Protein AF-A0A385SQL2-F1 (afdb_monomer)

Organism: NCBI:txid2321403

pLDDT: mean 85.7, std 16.16, range [43.16, 98.56]

Foldseek 3Di:
DDDDDDDDDPPDDPPPPPPVPPAQLQDDPDPDAQACVPQVLVQCDQFALDDDDPHDQVCPVHVLSVVNDLVSCLVCLVVLLVQCSDDPPDPNRDDPDHDDDSVNSNSSNNCVVVPVDND

Solvent-accessible surface area (backbone atoms only — not comparable to full-atom values): 7397 Å² total; per-residue (Å²): 141,85,87,82,88,81,80,88,79,82,82,74,72,86,75,77,72,72,74,70,65,77,71,60,96,46,60,68,84,69,90,69,82,64,34,30,66,82,59,44,46,59,50,38,53,71,32,45,30,30,82,63,94,82,42,59,23,53,30,84,78,36,72,73,40,16,48,86,40,63,69,39,36,52,78,38,37,73,58,50,47,56,23,55,72,39,56,87,88,41,90,74,31,43,59,88,56,76,69,79,51,74,69,56,50,24,51,51,37,29,24,46,75,73,64,53,58,91,81

Sequence (119 aa):
MLACTCALLTASVASCVDHSAPESEYGCESAETVSFTSQINPIIQSNCAIVGDGGCHNGGNGPSLDWRVFENFQSHALHVKDRITRPANAAGHMPK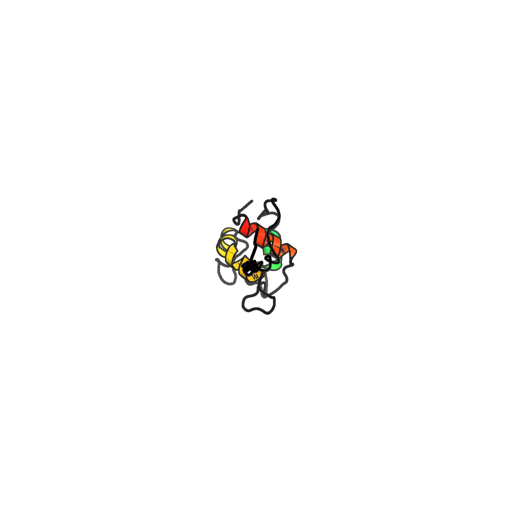IGAITDDQIRLIVCWVEQGAQDN

Mean predicted aligned error: 10.2 Å

Structure (mmCIF, N/CA/C/O backbone):
data_AF-A0A385SQL2-F1
#
_entry.id   AF-A0A385SQL2-F1
#
loop_
_atom_site.group_PDB
_atom_site.id
_atom_site.type_symbol
_atom_site.label_atom_id
_atom_site.label_alt_id
_atom_site.label_comp_id
_atom_site.label_asym_id
_atom_site.label_entity_id
_atom_site.label_seq_id
_atom_site.pdbx_PDB_ins_code
_atom_site.Cartn_x
_atom_site.Cartn_y
_atom_site.Cartn_z
_atom_site.occupancy
_atom_site.B_iso_or_equiv
_atom_site.auth_seq_id
_atom_site.auth_comp_id
_atom_site.auth_asym_id
_atom_site.auth_atom_id
_atom_site.pdbx_PDB_model_num
ATOM 1 N N . MET A 1 1 ? -58.970 -45.163 -30.352 1.00 46.12 1 MET A N 1
ATOM 2 C CA . MET A 1 1 ? -57.938 -45.807 -31.190 1.00 46.12 1 MET A CA 1
ATOM 3 C C . MET A 1 1 ? -57.543 -44.831 -32.283 1.00 46.12 1 MET A C 1
ATOM 5 O O . MET A 1 1 ? -58.392 -44.517 -33.100 1.00 46.12 1 MET A O 1
ATOM 9 N N . LEU A 1 2 ? -56.322 -44.300 -32.211 1.00 43.16 2 LEU A N 1
ATOM 10 C CA . LEU A 1 2 ? -55.318 -44.190 -33.282 1.00 43.16 2 LEU A CA 1
ATOM 11 C C . LEU A 1 2 ? -54.431 -42.968 -32.997 1.00 43.16 2 LEU A C 1
ATOM 13 O O . LEU A 1 2 ? -54.859 -41.823 -33.098 1.00 43.16 2 LEU A O 1
ATOM 17 N N . ALA A 1 3 ? -53.207 -43.259 -32.566 1.00 51.97 3 ALA A N 1
ATOM 18 C CA . ALA A 1 3 ? -52.122 -42.306 -32.406 1.00 51.97 3 ALA A CA 1
ATOM 19 C C . ALA A 1 3 ? -51.483 -42.017 -33.772 1.00 51.97 3 ALA A C 1
ATOM 21 O O . ALA A 1 3 ? -51.371 -42.928 -34.589 1.00 51.97 3 ALA A O 1
ATOM 22 N N . CYS A 1 4 ? -50.985 -40.799 -33.990 1.00 50.66 4 CYS A N 1
ATOM 23 C CA . CYS A 1 4 ? -49.880 -40.582 -34.919 1.00 50.66 4 CYS A CA 1
ATOM 24 C C . CYS A 1 4 ? -49.045 -39.385 -34.458 1.00 50.66 4 CYS A C 1
ATOM 26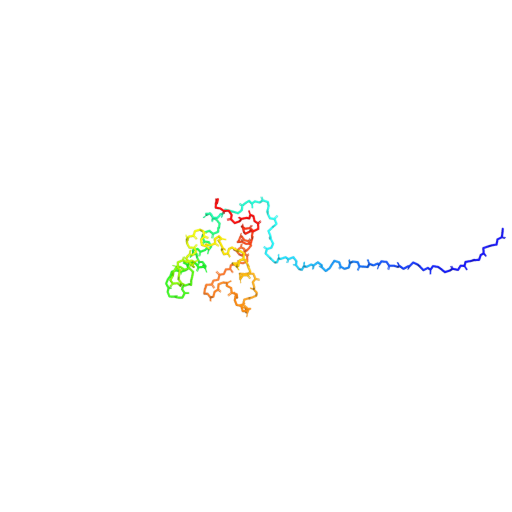 O O . CYS A 1 4 ? -49.478 -38.238 -34.452 1.00 50.66 4 CYS A O 1
ATOM 28 N N . THR A 1 5 ? -47.850 -39.727 -34.008 1.00 56.47 5 THR A N 1
ATOM 29 C CA . THR A 1 5 ? -46.733 -38.902 -33.560 1.00 56.47 5 THR A CA 1
ATOM 30 C C . THR A 1 5 ? -46.246 -37.914 -34.619 1.00 56.47 5 THR A C 1
ATOM 32 O O . THR A 1 5 ? -46.135 -38.296 -35.781 1.00 56.47 5 THR A O 1
ATOM 35 N N . CYS A 1 6 ? -45.796 -36.722 -34.212 1.00 48.22 6 CYS A N 1
ATOM 36 C CA . CYS A 1 6 ? -44.729 -36.028 -34.934 1.00 48.22 6 CYS A CA 1
ATOM 37 C C . CYS A 1 6 ? -43.873 -35.170 -33.988 1.00 48.22 6 CYS A C 1
ATOM 39 O O . CYS A 1 6 ? -44.323 -34.166 -33.451 1.00 48.22 6 CYS A O 1
ATOM 41 N N . ALA A 1 7 ? -42.646 -35.657 -33.806 1.00 56.03 7 ALA A N 1
ATOM 42 C CA . ALA A 1 7 ? -41.396 -34.954 -33.537 1.00 56.03 7 ALA A CA 1
ATOM 43 C C . ALA A 1 7 ? -41.338 -33.881 -32.431 1.00 56.03 7 ALA A C 1
ATOM 45 O O . ALA A 1 7 ? -41.701 -32.721 -32.594 1.00 56.03 7 ALA A O 1
ATOM 46 N N . LEU A 1 8 ? -40.694 -34.309 -31.345 1.00 61.78 8 LEU A N 1
ATOM 47 C CA . LEU A 1 8 ? -39.809 -33.539 -30.477 1.00 61.78 8 LEU A CA 1
ATOM 48 C C . LEU A 1 8 ? -39.072 -32.400 -31.209 1.00 61.78 8 LEU A C 1
ATOM 50 O O . LEU A 1 8 ? -38.311 -32.645 -32.141 1.00 61.78 8 LEU A O 1
ATOM 54 N N . LEU A 1 9 ? -39.197 -31.186 -30.679 1.00 55.78 9 LEU A N 1
ATOM 55 C CA . LEU A 1 9 ? -38.149 -30.166 -30.730 1.00 55.78 9 LEU A CA 1
ATOM 56 C C . LEU A 1 9 ? -38.011 -29.583 -29.324 1.00 55.78 9 LEU A C 1
ATOM 58 O O . LEU A 1 9 ? -38.454 -28.484 -29.006 1.00 55.78 9 LEU A O 1
ATOM 62 N N . THR A 1 10 ? -37.403 -30.382 -28.449 1.00 60.72 10 THR A N 1
ATOM 63 C CA . THR A 1 10 ? -36.727 -29.871 -27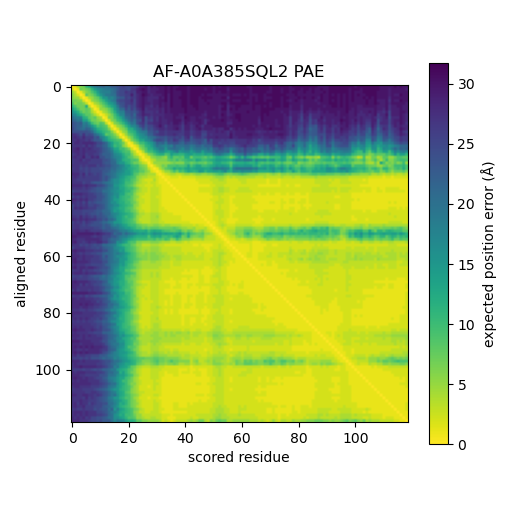.261 1.00 60.72 10 THR A CA 1
ATOM 64 C C . THR A 1 10 ? -35.531 -29.051 -27.740 1.00 60.72 10 THR A C 1
ATOM 66 O O . THR A 1 10 ? -34.474 -29.609 -28.028 1.00 60.72 10 THR A O 1
ATOM 69 N N . ALA A 1 11 ? -35.694 -27.733 -27.862 1.00 56.12 11 ALA A N 1
ATOM 70 C CA . ALA A 1 11 ? -34.557 -26.828 -27.962 1.00 56.12 11 ALA A CA 1
ATOM 71 C C . ALA A 1 11 ? -33.943 -26.698 -26.563 1.00 56.12 11 ALA A C 1
ATOM 73 O O . ALA A 1 11 ? -34.355 -25.905 -25.721 1.00 56.12 11 ALA A O 1
ATOM 74 N N . SER A 1 12 ? -33.011 -27.610 -26.333 1.00 59.59 12 SER A N 1
ATOM 75 C CA . SER A 1 12 ? -32.017 -27.669 -25.278 1.00 59.59 12 SER A CA 1
ATOM 76 C C . SER A 1 12 ? -31.416 -26.305 -24.932 1.00 59.59 12 SER A C 1
ATOM 78 O O . SER A 1 12 ? -30.962 -25.575 -25.807 1.00 59.59 12 SER A O 1
ATOM 80 N N . VAL A 1 13 ? -31.414 -26.043 -23.622 1.00 53.38 13 VAL A N 1
ATOM 81 C CA . VAL A 1 13 ? -30.508 -25.198 -22.835 1.00 53.38 13 VAL A CA 1
ATOM 82 C C . VAL A 1 13 ? -29.803 -24.072 -23.597 1.00 53.38 13 VAL A C 1
ATOM 84 O O . VAL A 1 13 ? -28.760 -24.262 -24.219 1.00 53.38 13 VAL A O 1
ATOM 87 N N . ALA A 1 14 ? -30.303 -22.846 -23.429 1.00 57.50 14 ALA A N 1
ATOM 88 C CA . ALA A 1 14 ? -29.409 -21.699 -23.443 1.00 57.50 14 ALA A CA 1
ATOM 89 C C . ALA A 1 14 ? -28.415 -21.915 -22.293 1.00 57.50 14 ALA A C 1
ATOM 91 O O . ALA A 1 14 ? -28.728 -21.674 -21.130 1.00 57.50 14 ALA A O 1
ATOM 92 N N . SER A 1 15 ? -27.254 -22.477 -22.624 1.00 58.09 15 SER A N 1
ATOM 93 C CA . SER A 1 15 ? -26.105 -22.542 -21.739 1.00 58.09 15 SER A CA 1
ATOM 94 C C . SER A 1 15 ? -25.723 -21.101 -21.431 1.00 58.09 15 SER A C 1
ATOM 96 O O . SER A 1 15 ? -25.023 -20.461 -22.214 1.00 58.09 15 SER A O 1
ATOM 98 N N . CYS A 1 16 ? -26.190 -20.570 -20.302 1.00 66.94 16 CYS A N 1
ATOM 99 C CA . CYS A 1 16 ? -25.451 -19.529 -19.618 1.00 66.94 16 CYS A CA 1
ATOM 100 C C . CYS A 1 16 ? -24.120 -20.174 -19.230 1.00 66.94 16 CYS A C 1
ATOM 102 O O . CYS A 1 16 ? -23.986 -20.793 -18.178 1.00 66.94 16 CYS A O 1
ATOM 104 N N . VAL A 1 17 ? -23.142 -20.104 -20.134 1.00 61.22 17 VAL A N 1
ATOM 105 C CA . VAL A 1 17 ? -21.761 -20.111 -19.683 1.00 61.22 17 VAL A CA 1
ATOM 106 C C . VAL A 1 17 ? -21.669 -18.836 -18.865 1.00 61.22 17 VAL A C 1
ATOM 108 O O . VAL A 1 17 ? -21.531 -17.743 -19.418 1.00 61.22 17 VAL A O 1
ATOM 111 N N . ASP A 1 18 ? -21.863 -18.982 -17.556 1.00 59.97 18 ASP A N 1
ATOM 112 C CA . ASP A 1 18 ? -21.181 -18.139 -16.600 1.00 59.97 18 ASP A CA 1
ATOM 113 C C . ASP A 1 18 ? -19.724 -18.203 -17.052 1.00 59.97 18 ASP A C 1
ATOM 115 O O . ASP A 1 18 ? -19.045 -19.218 -16.897 1.00 59.97 18 ASP A O 1
ATOM 119 N N . HIS A 1 19 ? -19.288 -17.185 -17.795 1.00 49.88 19 HIS A N 1
ATOM 120 C CA . HIS A 1 19 ? -17.871 -16.918 -17.887 1.00 49.88 19 HIS A CA 1
ATOM 121 C C . HIS A 1 19 ? -17.560 -16.464 -16.483 1.00 49.88 19 HIS A C 1
ATOM 123 O O . HIS A 1 19 ? -17.645 -15.268 -16.210 1.00 49.88 19 HIS A O 1
ATOM 129 N N . SER A 1 20 ? -17.337 -17.436 -15.598 1.00 59.78 20 SER A N 1
ATOM 130 C CA . SER A 1 20 ? -16.805 -17.211 -14.277 1.00 59.78 20 SER A CA 1
ATOM 131 C C . SER A 1 20 ? -15.582 -16.365 -14.554 1.00 59.78 20 SER A C 1
ATOM 133 O O . SER A 1 20 ? -14.599 -16.842 -15.133 1.00 59.78 20 SER A O 1
ATOM 135 N N . ALA A 1 21 ? -15.722 -15.056 -14.323 1.00 55.81 21 ALA A N 1
ATOM 136 C CA . ALA A 1 21 ? -14.593 -14.161 -14.358 1.00 55.81 21 ALA A CA 1
ATOM 137 C C . ALA A 1 21 ? -13.569 -14.854 -13.462 1.00 55.81 21 ALA A C 1
ATOM 139 O O . ALA A 1 21 ? -13.981 -15.345 -12.405 1.00 55.81 21 ALA A O 1
ATOM 140 N N . PRO A 1 22 ? -12.309 -15.012 -13.904 1.00 55.28 22 PRO A N 1
ATOM 141 C CA . PRO A 1 22 ? -11.312 -15.624 -13.046 1.00 55.28 22 PRO A CA 1
ATOM 142 C C . PRO A 1 22 ? -11.434 -14.920 -11.700 1.00 55.28 22 PRO A C 1
ATOM 144 O O . PRO A 1 22 ? -11.402 -13.683 -11.663 1.00 55.28 22 PRO A O 1
ATOM 147 N N . GLU A 1 23 ? -11.722 -15.691 -10.646 1.00 58.34 23 GLU A N 1
ATOM 148 C CA . GLU A 1 23 ? -11.774 -15.143 -9.298 1.00 58.34 23 GLU A CA 1
ATOM 149 C C . GLU A 1 23 ? -10.514 -14.304 -9.132 1.00 58.34 23 GLU A C 1
ATOM 151 O O . GLU A 1 23 ? -9.444 -14.682 -9.630 1.00 58.34 23 GLU A O 1
ATOM 156 N N . SER A 1 24 ? -10.651 -13.104 -8.564 1.00 62.69 24 SER A N 1
ATOM 157 C CA . SER A 1 24 ? -9.472 -12.278 -8.369 1.00 62.69 24 SER A CA 1
ATOM 158 C C . SER A 1 24 ? -8.485 -13.120 -7.566 1.00 62.69 24 SER A C 1
ATOM 160 O O . SER A 1 24 ? -8.802 -13.573 -6.471 1.00 62.69 24 SER A O 1
ATOM 162 N N . GLU A 1 25 ? -7.290 -13.339 -8.122 1.00 74.06 25 GLU A N 1
ATOM 163 C CA . GLU A 1 25 ? -6.213 -14.140 -7.511 1.00 74.06 25 GLU A CA 1
ATOM 164 C C . GLU A 1 25 ? -5.912 -13.703 -6.060 1.00 74.06 25 GLU A C 1
ATOM 166 O O . GLU A 1 25 ? -5.359 -14.448 -5.255 1.00 74.06 25 GLU A O 1
ATOM 171 N N . TYR A 1 26 ? -6.355 -12.493 -5.710 1.00 79.44 26 TYR A N 1
ATOM 172 C CA . TYR A 1 26 ? -6.185 -11.827 -4.431 1.00 79.44 26 TYR A CA 1
ATOM 173 C C . TYR A 1 26 ? -7.509 -11.425 -3.749 1.00 79.44 26 TYR A C 1
ATOM 175 O O . TYR A 1 26 ? -7.527 -10.432 -3.025 1.00 79.44 26 TYR A O 1
ATOM 183 N N . GLY A 1 27 ? -8.616 -12.132 -3.997 1.00 77.31 27 GLY A N 1
ATOM 184 C CA . GLY A 1 27 ? -9.937 -11.816 -3.437 1.00 77.31 27 GLY A CA 1
ATOM 185 C C . GLY A 1 27 ? -9.986 -11.769 -1.904 1.00 77.31 27 GLY A C 1
ATOM 186 O O . GLY A 1 27 ? -9.244 -12.479 -1.219 1.00 77.31 27 GLY A O 1
ATOM 187 N N . CYS A 1 28 ? -10.863 -10.918 -1.356 1.00 85.12 28 CYS A N 1
ATOM 188 C CA . CYS A 1 28 ? -11.087 -10.845 0.082 1.00 85.12 28 CYS A CA 1
ATOM 189 C C . CYS A 1 28 ? -12.203 -11.785 0.539 1.00 85.12 28 CYS A C 1
ATOM 191 O O . CYS A 1 28 ? -13.384 -11.450 0.491 1.00 85.12 28 CYS A O 1
ATOM 193 N N . GLU A 1 29 ? -11.819 -12.970 1.005 1.00 78.81 29 GLU A N 1
ATOM 194 C CA . GLU A 1 29 ? -12.774 -13.983 1.476 1.00 78.81 29 GLU A CA 1
ATOM 195 C C . GLU A 1 29 ? -13.018 -13.933 2.992 1.00 78.81 29 GLU A C 1
ATOM 197 O O . GLU A 1 29 ? -13.939 -14.575 3.498 1.00 78.81 29 GLU A O 1
ATOM 202 N N . SER A 1 30 ? -12.193 -13.196 3.744 1.00 75.88 30 SER A N 1
ATOM 203 C CA . SER A 1 30 ? -12.283 -13.178 5.204 1.00 75.88 30 SER A CA 1
ATOM 204 C C . SER A 1 30 ? -13.333 -12.175 5.696 1.00 75.88 30 SER A C 1
ATOM 206 O O . SER A 1 30 ? -13.446 -11.051 5.206 1.00 75.88 30 SER A O 1
ATOM 208 N N . ALA A 1 31 ? -14.088 -12.582 6.719 1.00 77.00 31 ALA A N 1
ATOM 209 C CA . ALA A 1 31 ? -14.967 -11.687 7.473 1.00 77.00 31 ALA A CA 1
ATOM 210 C C . ALA A 1 31 ? -14.202 -10.857 8.523 1.00 77.00 31 ALA A C 1
ATOM 212 O O . ALA A 1 31 ? -14.806 -10.045 9.224 1.00 77.00 31 ALA A O 1
ATOM 213 N N . GLU A 1 32 ? -12.893 -11.086 8.670 1.00 90.00 32 GLU A N 1
ATOM 214 C CA . GLU A 1 32 ? -12.063 -10.364 9.626 1.00 90.00 32 GLU A CA 1
ATOM 215 C C . GLU A 1 32 ? -11.649 -9.012 9.053 1.00 90.00 32 GLU A C 1
ATOM 217 O O . GLU A 1 32 ? -11.136 -8.906 7.935 1.00 90.00 32 GLU A O 1
ATOM 222 N N . THR A 1 33 ? -11.850 -7.964 9.846 1.00 94.38 33 THR A N 1
ATOM 223 C CA . THR A 1 33 ? -11.418 -6.619 9.479 1.00 94.38 33 THR A CA 1
ATOM 224 C C . THR A 1 33 ? -9.894 -6.545 9.473 1.00 94.38 33 THR A C 1
ATOM 226 O O . THR A 1 33 ? -9.252 -6.796 10.492 1.00 94.38 33 THR A O 1
ATOM 229 N N . VAL A 1 34 ? -9.318 -6.155 8.339 1.00 96.75 34 VAL A N 1
ATOM 230 C CA . VAL A 1 34 ? -7.889 -5.888 8.200 1.00 96.75 34 VAL A CA 1
ATOM 231 C C . VAL A 1 34 ? -7.564 -4.557 8.865 1.00 96.75 34 VAL A C 1
ATOM 233 O O . VAL A 1 34 ? -8.128 -3.521 8.506 1.00 96.75 34 VAL A O 1
ATOM 236 N N . SER A 1 35 ? -6.633 -4.591 9.818 1.00 97.56 35 SER A N 1
ATOM 237 C CA . SER A 1 35 ? -6.162 -3.404 10.525 1.00 97.56 35 SER A CA 1
ATOM 238 C C . SER A 1 35 ? -5.135 -2.635 9.701 1.00 97.56 35 SER A C 1
ATOM 240 O O . SER A 1 35 ? -4.094 -3.185 9.314 1.00 97.56 35 SER A O 1
ATOM 242 N N . PHE A 1 36 ? -5.368 -1.338 9.489 1.00 98.31 36 PHE A N 1
ATOM 243 C CA . PHE A 1 36 ? -4.368 -0.491 8.847 1.00 98.31 36 PHE A CA 1
ATOM 244 C C . PHE A 1 36 ? -3.080 -0.460 9.672 1.00 98.31 36 PHE A C 1
ATOM 246 O O . PHE A 1 36 ? -1.998 -0.737 9.150 1.00 98.31 36 PHE A O 1
ATOM 253 N N . THR A 1 37 ? -3.193 -0.178 10.972 1.00 97.50 37 THR A N 1
ATOM 254 C CA . THR A 1 37 ? -2.025 0.061 11.828 1.00 97.50 37 THR A CA 1
ATOM 255 C C . THR A 1 37 ? -1.153 -1.181 11.977 1.00 97.50 37 THR A C 1
ATOM 257 O O . THR A 1 37 ? 0.074 -1.090 11.897 1.00 97.50 37 THR A O 1
ATOM 260 N N . SER A 1 38 ? -1.770 -2.345 12.200 1.00 97.75 38 SER A N 1
ATOM 261 C CA . SER A 1 38 ? -1.035 -3.568 12.541 1.00 97.75 38 SER A CA 1
ATOM 262 C C . SER A 1 38 ? -0.686 -4.448 11.340 1.00 97.75 38 SER A C 1
ATOM 264 O O . SER A 1 38 ? 0.305 -5.174 11.409 1.00 97.75 38 SER A O 1
ATOM 266 N N . GLN A 1 39 ? -1.445 -4.380 10.239 1.00 97.94 39 GLN A N 1
ATOM 267 C CA . GLN A 1 39 ? -1.244 -5.262 9.081 1.00 97.94 39 GLN A CA 1
ATOM 268 C C . GLN A 1 39 ? -0.784 -4.509 7.830 1.00 97.94 39 GLN A C 1
ATOM 270 O O . GLN A 1 39 ? 0.121 -4.983 7.148 1.00 97.94 39 GLN A O 1
ATOM 275 N N . ILE A 1 40 ? -1.345 -3.333 7.530 1.00 98.19 40 ILE A N 1
ATOM 276 C CA . ILE A 1 40 ? -1.039 -2.612 6.282 1.00 98.19 40 ILE A CA 1
ATOM 277 C C . ILE A 1 40 ? 0.182 -1.704 6.419 1.00 98.19 40 ILE A C 1
ATOM 279 O O . ILE A 1 40 ? 1.075 -1.743 5.571 1.00 98.19 40 ILE A O 1
ATOM 283 N N . ASN A 1 41 ? 0.266 -0.911 7.488 1.00 97.69 41 ASN A N 1
ATOM 284 C CA . ASN A 1 41 ? 1.357 0.040 7.683 1.00 97.69 41 ASN A CA 1
ATOM 285 C C . ASN A 1 41 ? 2.745 -0.635 7.655 1.00 97.69 41 ASN A C 1
ATOM 287 O O . ASN A 1 41 ? 3.614 -0.133 6.942 1.00 97.69 41 ASN A O 1
ATOM 291 N N . PRO A 1 42 ? 2.982 -1.805 8.289 1.00 96.94 42 PRO A N 1
ATOM 292 C CA . PRO A 1 42 ? 4.265 -2.500 8.156 1.00 96.94 42 PRO A CA 1
ATOM 293 C C . PRO A 1 42 ? 4.628 -2.843 6.701 1.00 96.94 42 PRO A C 1
ATOM 295 O O . PRO A 1 42 ? 5.779 -2.672 6.303 1.00 96.94 42 PRO A O 1
ATOM 298 N N . ILE A 1 43 ? 3.650 -3.254 5.883 1.00 97.31 43 ILE A N 1
ATOM 299 C CA . ILE A 1 43 ? 3.859 -3.557 4.457 1.00 97.31 43 ILE A CA 1
ATOM 300 C C . ILE A 1 43 ? 4.261 -2.287 3.702 1.00 97.31 43 ILE A C 1
ATOM 302 O O . ILE A 1 43 ? 5.209 -2.313 2.916 1.00 97.31 43 ILE A O 1
ATOM 306 N N . ILE A 1 44 ? 3.587 -1.161 3.967 1.00 96.31 44 ILE A N 1
ATOM 307 C CA . ILE A 1 44 ? 3.912 0.131 3.348 1.00 96.31 44 ILE A CA 1
ATOM 308 C C . ILE A 1 44 ? 5.354 0.528 3.662 1.00 96.31 44 ILE A C 1
ATOM 310 O O . ILE A 1 44 ? 6.098 0.866 2.742 1.00 96.31 44 ILE A O 1
ATOM 314 N N . GLN A 1 45 ? 5.762 0.471 4.932 1.00 93.75 45 GLN A N 1
ATOM 315 C CA . GLN A 1 45 ? 7.106 0.889 5.348 1.00 93.75 45 GLN A CA 1
ATOM 316 C C . GLN A 1 45 ? 8.202 0.007 4.735 1.00 93.75 45 GLN A C 1
ATOM 318 O O . GLN A 1 45 ? 9.259 0.512 4.362 1.00 93.75 45 GLN A O 1
ATOM 323 N N . SER A 1 46 ? 7.960 -1.303 4.614 1.00 92.56 46 SER A N 1
ATOM 324 C CA . SER A 1 46 ? 8.957 -2.246 4.097 1.00 92.56 46 SER A CA 1
ATOM 325 C C . SER A 1 46 ? 9.051 -2.278 2.572 1.00 92.56 46 SER A C 1
ATOM 327 O O . SER A 1 46 ? 10.150 -2.448 2.049 1.00 92.56 46 SER A O 1
ATOM 329 N N . ASN A 1 47 ? 7.933 -2.107 1.859 1.00 93.94 47 ASN A N 1
ATOM 330 C CA . ASN A 1 47 ? 7.872 -2.420 0.427 1.00 93.94 47 ASN A CA 1
ATOM 331 C C . ASN A 1 47 ? 7.550 -1.218 -0.467 1.00 93.94 47 ASN A C 1
ATOM 333 O O . ASN A 1 47 ? 7.775 -1.283 -1.675 1.00 93.94 47 ASN A O 1
ATOM 337 N N . CYS A 1 48 ? 7.019 -0.127 0.093 1.00 94.81 48 CYS A N 1
ATOM 338 C CA . CYS A 1 48 ? 6.501 0.986 -0.701 1.00 94.81 48 CYS A CA 1
ATOM 339 C C . CYS A 1 48 ? 7.182 2.322 -0.371 1.00 94.81 48 CYS A C 1
ATOM 341 O O . CYS A 1 48 ? 7.753 2.974 -1.248 1.00 94.81 48 CYS A O 1
ATOM 343 N N . ALA A 1 49 ? 7.158 2.716 0.902 1.00 94.62 49 ALA A N 1
ATOM 344 C CA . ALA A 1 49 ? 7.734 3.953 1.423 1.00 94.62 49 ALA A CA 1
ATOM 345 C C . ALA A 1 49 ? 9.216 3.792 1.807 1.00 94.62 49 ALA A C 1
ATOM 347 O O . ALA A 1 49 ? 9.689 4.374 2.784 1.00 94.62 49 ALA A O 1
ATOM 348 N N . ILE A 1 50 ? 9.954 2.997 1.024 1.00 91.19 50 ILE A N 1
ATOM 349 C CA . ILE A 1 50 ? 11.364 2.683 1.273 1.00 91.19 50 ILE A CA 1
ATOM 350 C C . ILE A 1 50 ? 12.179 3.984 1.289 1.00 91.19 50 ILE A C 1
ATOM 352 O O . ILE A 1 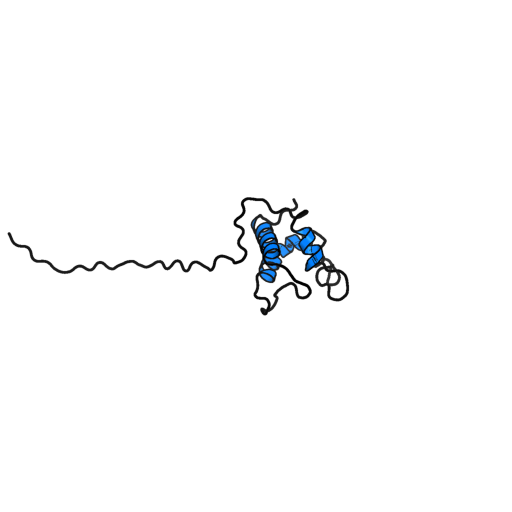50 ? 12.061 4.834 0.401 1.00 91.19 50 ILE A O 1
ATOM 356 N N . VAL A 1 51 ? 13.005 4.155 2.320 1.00 84.31 51 VAL A N 1
ATOM 357 C CA . VAL A 1 51 ? 13.885 5.319 2.485 1.00 84.31 51 VAL A CA 1
ATOM 358 C C . VAL A 1 51 ? 15.250 5.023 1.861 1.00 84.31 51 VAL A C 1
ATOM 360 O O . VAL A 1 51 ? 15.784 3.931 2.035 1.00 84.31 51 VAL A O 1
ATOM 363 N N . GLY A 1 52 ? 15.825 6.008 1.170 1.00 78.88 52 GLY A N 1
ATOM 364 C CA . GLY A 1 52 ? 17.132 5.905 0.515 1.00 78.88 52 GLY A CA 1
ATOM 365 C C . GLY A 1 52 ? 17.044 5.910 -1.010 1.00 78.88 52 GLY A C 1
ATOM 366 O O . GLY A 1 52 ? 15.992 6.203 -1.589 1.00 78.88 52 GLY A O 1
ATOM 367 N N . ASP A 1 53 ? 18.168 5.603 -1.655 1.00 71.38 53 ASP A N 1
ATOM 368 C CA . ASP A 1 53 ? 18.293 5.626 -3.112 1.00 71.38 53 ASP A CA 1
ATOM 369 C C . ASP A 1 53 ? 17.343 4.603 -3.757 1.00 71.38 53 ASP A C 1
ATOM 371 O O . ASP A 1 53 ? 17.396 3.407 -3.475 1.00 71.38 53 ASP A O 1
ATOM 375 N N . GLY A 1 54 ? 16.444 5.091 -4.619 1.00 75.19 54 GLY A N 1
ATOM 376 C CA . GLY A 1 54 ? 15.429 4.280 -5.303 1.00 75.19 54 GLY A CA 1
ATOM 377 C C . GLY A 1 54 ? 14.040 4.277 -4.648 1.00 75.19 54 GLY A C 1
ATOM 378 O O . GLY A 1 54 ? 13.071 3.837 -5.266 1.00 75.19 54 GLY A O 1
ATOM 379 N N . GLY A 1 55 ? 13.895 4.820 -3.437 1.00 84.56 55 GLY A N 1
ATOM 380 C CA . GLY A 1 55 ? 12.589 4.989 -2.802 1.00 84.56 55 GLY A CA 1
ATOM 381 C C . GLY A 1 55 ? 11.686 5.950 -3.580 1.00 84.56 55 GLY A C 1
ATOM 382 O O . GLY A 1 55 ? 12.087 7.074 -3.877 1.00 84.56 55 GLY A O 1
ATOM 383 N N . CYS A 1 56 ? 10.462 5.520 -3.905 1.00 92.81 56 CYS A N 1
ATOM 384 C CA . CYS A 1 56 ? 9.541 6.317 -4.723 1.00 92.81 56 CYS A CA 1
ATOM 385 C C . CYS A 1 56 ? 8.382 6.944 -3.933 1.00 92.81 56 CYS A C 1
ATOM 387 O O . CYS A 1 56 ? 7.963 8.053 -4.268 1.00 92.81 56 CYS A O 1
ATOM 389 N N . HIS A 1 57 ? 7.890 6.270 -2.887 1.00 95.62 57 HIS A N 1
ATOM 390 C CA . HIS A 1 57 ? 6.700 6.675 -2.125 1.00 95.62 57 HIS A CA 1
ATOM 391 C C . HIS A 1 57 ? 7.019 7.140 -0.693 1.00 95.62 57 HIS A C 1
ATOM 393 O O . HIS A 1 57 ? 6.291 6.869 0.260 1.00 95.62 57 HIS A O 1
ATOM 399 N N . ASN A 1 58 ? 8.152 7.824 -0.539 1.00 93.88 58 ASN A N 1
ATOM 400 C CA . ASN A 1 58 ? 8.680 8.327 0.733 1.00 93.88 58 ASN A CA 1
ATOM 401 C C . ASN A 1 58 ? 8.601 9.866 0.847 1.00 93.88 58 ASN A C 1
ATOM 403 O O . ASN A 1 58 ? 9.314 10.465 1.653 1.00 93.88 58 ASN A O 1
ATOM 407 N N . GLY A 1 59 ? 7.806 10.516 -0.011 1.00 94.25 59 GLY A N 1
ATOM 408 C CA . GLY A 1 59 ? 7.679 11.977 -0.089 1.00 94.25 59 GLY A CA 1
ATOM 409 C C . GLY A 1 59 ? 8.734 12.690 -0.945 1.00 94.25 59 GLY A C 1
ATOM 410 O O . GLY A 1 59 ? 8.533 13.850 -1.303 1.00 94.25 59 GLY A O 1
ATOM 411 N N . GLY A 1 60 ? 9.816 12.013 -1.351 1.00 91.81 60 GLY A N 1
ATOM 412 C CA . GLY A 1 60 ? 10.861 12.598 -2.203 1.00 91.81 60 GLY A CA 1
ATOM 413 C C . GLY A 1 60 ? 10.379 12.991 -3.606 1.00 91.81 60 GLY A C 1
ATOM 414 O O . GLY A 1 60 ? 10.871 13.959 -4.178 1.00 91.81 60 GLY A O 1
ATOM 415 N N . ASN A 1 61 ? 9.362 12.295 -4.128 1.00 91.81 61 ASN A N 1
ATOM 416 C CA . ASN A 1 61 ? 8.716 12.599 -5.413 1.00 91.81 61 ASN A CA 1
ATOM 417 C C . ASN A 1 61 ? 7.480 13.507 -5.280 1.00 91.81 61 ASN A C 1
ATOM 419 O O . ASN A 1 61 ? 6.700 13.638 -6.222 1.00 91.81 61 ASN A O 1
ATOM 423 N N . GLY A 1 62 ? 7.287 14.121 -4.112 1.00 94.50 62 GLY A N 1
ATOM 424 C CA . GLY A 1 62 ? 6.170 15.010 -3.817 1.00 94.50 62 GLY A CA 1
ATOM 425 C C . GLY A 1 62 ? 5.399 14.579 -2.567 1.00 94.50 62 GLY A C 1
ATOM 426 O O . GLY A 1 62 ? 5.290 13.382 -2.287 1.00 94.50 62 GLY A O 1
ATOM 427 N N . PRO A 1 63 ? 4.822 15.539 -1.822 1.00 95.06 63 PRO A N 1
ATOM 428 C CA . PRO A 1 63 ? 4.194 15.267 -0.531 1.00 95.06 63 PRO A CA 1
ATOM 429 C C . PRO A 1 63 ? 2.981 14.340 -0.635 1.00 95.06 63 PRO A C 1
ATOM 431 O O . PRO A 1 63 ? 2.756 13.561 0.279 1.00 95.06 63 PRO A O 1
ATOM 434 N N . SER A 1 64 ? 2.234 14.360 -1.744 1.00 95.69 64 SER A N 1
ATOM 435 C CA . SER A 1 64 ? 1.094 13.454 -1.968 1.00 95.69 64 SER A CA 1
ATOM 436 C C . SER A 1 64 ? 1.500 11.997 -2.210 1.00 95.69 64 SER A C 1
ATOM 438 O O . SER A 1 64 ? 0.658 11.105 -2.148 1.00 95.69 64 SER A O 1
ATOM 440 N N . LEU A 1 65 ? 2.781 11.745 -2.494 1.00 95.81 65 LEU A N 1
ATOM 441 C CA . LEU A 1 65 ? 3.352 10.408 -2.641 1.00 95.81 65 LEU A CA 1
ATOM 442 C C . LEU A 1 65 ? 4.098 9.964 -1.382 1.00 95.81 65 LEU A C 1
ATOM 444 O O . LEU A 1 65 ? 4.808 8.966 -1.429 1.00 95.81 65 LEU A O 1
ATOM 448 N N . ASP A 1 66 ? 3.966 10.673 -0.260 1.00 96.81 66 ASP A N 1
ATOM 449 C CA . ASP A 1 66 ? 4.432 10.162 1.024 1.00 96.81 66 ASP A CA 1
ATOM 450 C C . ASP A 1 66 ? 3.394 9.204 1.611 1.00 96.81 66 ASP A C 1
ATOM 452 O O . ASP A 1 66 ? 2.427 9.633 2.238 1.00 96.81 66 ASP A O 1
ATOM 456 N N . TRP A 1 67 ? 3.585 7.902 1.396 1.00 96.75 67 TRP A N 1
ATOM 457 C CA . TRP A 1 67 ? 2.653 6.878 1.879 1.00 96.75 67 TRP A CA 1
ATOM 458 C C . TRP A 1 67 ? 2.808 6.564 3.370 1.00 96.75 67 TRP A C 1
ATOM 460 O O . TRP A 1 67 ? 2.037 5.775 3.906 1.00 96.75 67 TRP A O 1
ATOM 470 N N . ARG A 1 68 ? 3.755 7.203 4.071 1.00 95.56 68 ARG A N 1
ATOM 471 C CA . ARG A 1 68 ? 3.822 7.161 5.543 1.00 95.56 68 ARG A CA 1
ATOM 472 C C . ARG A 1 68 ? 2.709 7.995 6.183 1.00 95.56 68 ARG A C 1
ATOM 474 O O . ARG A 1 68 ? 2.437 7.834 7.367 1.00 95.56 68 ARG A O 1
ATOM 481 N N . VAL A 1 69 ? 2.095 8.887 5.406 1.00 97.50 69 VAL A N 1
ATOM 482 C CA . VAL A 1 69 ? 0.899 9.642 5.779 1.00 97.50 69 VAL A CA 1
ATOM 483 C C . VAL A 1 69 ? -0.321 8.839 5.334 1.00 97.50 69 VAL A C 1
ATOM 485 O O . VAL A 1 69 ? -0.473 8.548 4.144 1.00 97.50 69 VAL A O 1
ATOM 488 N N . PHE A 1 70 ? -1.185 8.485 6.285 1.00 98.06 70 PHE A N 1
ATOM 489 C CA . PHE A 1 70 ? -2.346 7.629 6.045 1.00 98.06 70 PHE A CA 1
ATOM 490 C C . PHE A 1 70 ? -3.244 8.172 4.928 1.00 98.06 70 PHE A C 1
ATOM 492 O O . PHE A 1 70 ? -3.552 7.453 3.982 1.00 98.06 70 PHE A O 1
ATOM 499 N N . GLU A 1 71 ? -3.600 9.455 4.974 1.00 98.50 71 GLU A N 1
ATOM 500 C CA . GLU A 1 71 ? -4.542 10.083 4.044 1.00 98.50 71 GLU A CA 1
ATOM 501 C C . GLU A 1 71 ? -4.024 10.068 2.599 1.00 98.50 71 GLU A C 1
ATOM 503 O O . GLU A 1 71 ? -4.784 9.889 1.640 1.00 98.50 71 GLU A O 1
ATOM 508 N N . ASN A 1 72 ? -2.707 10.203 2.426 1.00 98.25 72 ASN A N 1
ATOM 509 C CA . ASN A 1 72 ? -2.075 10.075 1.119 1.00 98.25 72 ASN A CA 1
ATOM 510 C C . ASN A 1 72 ? -2.205 8.647 0.591 1.00 98.25 72 ASN A C 1
ATOM 512 O O . ASN A 1 72 ? -2.586 8.458 -0.559 1.00 98.25 72 ASN A O 1
ATOM 516 N N . PHE A 1 73 ? -1.917 7.632 1.406 1.00 98.38 73 PHE A N 1
ATOM 517 C CA . PHE A 1 73 ? -2.049 6.245 0.965 1.00 98.38 73 PHE A CA 1
ATOM 518 C C . PHE A 1 73 ? -3.516 5.867 0.707 1.00 98.38 73 PHE A C 1
ATOM 520 O O . PHE A 1 73 ? -3.843 5.325 -0.349 1.00 98.38 73 PHE A O 1
ATOM 527 N N . GLN A 1 74 ? -4.414 6.234 1.625 1.00 98.56 74 GLN A N 1
ATOM 528 C CA . GLN A 1 74 ? -5.851 5.980 1.545 1.00 98.56 74 GLN A CA 1
ATOM 529 C C . GLN A 1 74 ? -6.475 6.588 0.286 1.00 98.56 74 GLN A C 1
ATOM 531 O O . GLN A 1 74 ? -7.199 5.901 -0.436 1.00 98.56 74 GLN A O 1
ATOM 536 N N . SER A 1 75 ? -6.148 7.840 -0.045 1.00 98.31 75 SER A N 1
ATOM 537 C CA . SER A 1 75 ? -6.660 8.493 -1.261 1.00 98.31 75 SER A CA 1
ATOM 538 C C . SER A 1 75 ? -6.210 7.815 -2.564 1.00 98.31 75 SER A C 1
ATOM 540 O O . SER A 1 75 ? -6.849 7.999 -3.600 1.00 98.31 75 SER A O 1
ATOM 542 N N . HIS A 1 76 ? -5.163 6.981 -2.519 1.00 98.31 76 HIS A N 1
ATOM 543 C CA . HIS A 1 76 ? -4.659 6.206 -3.655 1.00 98.31 76 HIS A CA 1
ATOM 544 C C . HIS A 1 76 ? -5.003 4.711 -3.578 1.00 98.31 76 HIS A C 1
ATOM 546 O O . HIS A 1 76 ? -4.611 3.965 -4.472 1.00 98.31 76 HIS A O 1
ATOM 552 N N . ALA A 1 77 ? -5.750 4.259 -2.568 1.00 98.12 77 ALA A N 1
ATOM 553 C CA . ALA A 1 77 ? -5.990 2.846 -2.267 1.00 98.12 77 ALA A CA 1
ATOM 554 C C . ALA A 1 77 ? -6.441 2.009 -3.483 1.00 98.12 77 ALA A C 1
ATOM 556 O O . ALA A 1 77 ? -5.867 0.959 -3.773 1.00 98.12 77 ALA A O 1
ATOM 557 N N . LEU A 1 78 ? -7.416 2.502 -4.258 1.00 98.19 78 LEU A N 1
ATOM 558 C CA . LEU A 1 78 ? -7.895 1.819 -5.469 1.00 98.19 78 LEU A CA 1
ATOM 559 C C . LEU A 1 78 ? -6.820 1.715 -6.558 1.00 98.19 78 LEU A C 1
ATOM 561 O O . LEU A 1 78 ? -6.728 0.701 -7.249 1.00 98.19 78 LEU A O 1
ATOM 565 N N . HIS A 1 79 ? -5.998 2.754 -6.711 1.00 98.12 79 HIS A N 1
ATOM 566 C CA . HIS A 1 79 ? -4.890 2.738 -7.663 1.00 98.12 79 HIS A CA 1
ATOM 567 C C . HIS A 1 79 ? -3.794 1.789 -7.192 1.00 98.12 79 HIS A C 1
ATOM 569 O O . HIS A 1 79 ? -3.339 0.975 -7.981 1.00 98.12 79 HIS A O 1
ATOM 575 N N . VAL A 1 80 ? -3.435 1.810 -5.907 1.00 97.69 80 VAL A N 1
ATOM 576 C CA . VAL A 1 80 ? -2.483 0.856 -5.320 1.00 97.69 80 VAL A CA 1
ATOM 577 C C . VAL A 1 80 ? -2.934 -0.576 -5.588 1.00 97.69 80 VAL A C 1
ATOM 579 O O . VAL A 1 80 ? -2.155 -1.343 -6.152 1.00 97.69 80 VAL A O 1
ATOM 582 N N . LYS A 1 81 ? -4.198 -0.907 -5.285 1.00 97.44 81 LYS A N 1
ATOM 583 C CA . LYS A 1 81 ? -4.801 -2.217 -5.569 1.00 97.44 81 LYS A CA 1
ATOM 584 C C . LYS A 1 81 ? -4.624 -2.627 -7.036 1.00 97.44 81 LYS A C 1
ATOM 586 O O . LYS A 1 81 ? -4.170 -3.736 -7.305 1.00 97.44 81 LYS A O 1
ATOM 591 N N . ASP A 1 82 ? -4.928 -1.739 -7.982 1.00 96.88 82 ASP A N 1
ATOM 592 C CA . ASP A 1 82 ? -4.714 -1.993 -9.416 1.00 96.88 82 ASP A CA 1
ATOM 593 C C . ASP A 1 82 ? -3.234 -2.227 -9.759 1.00 96.88 82 ASP A C 1
ATOM 595 O O . ASP A 1 82 ? -2.921 -3.080 -10.581 1.00 96.88 82 ASP A O 1
ATOM 599 N N . ARG A 1 83 ? -2.296 -1.491 -9.158 1.00 97.50 83 ARG A N 1
ATOM 600 C CA . ARG A 1 83 ? -0.873 -1.583 -9.529 1.00 97.50 83 ARG A CA 1
ATOM 601 C C . ARG A 1 83 ? -0.196 -2.842 -9.004 1.00 97.50 83 ARG A C 1
ATOM 603 O O . ARG A 1 83 ? 0.623 -3.407 -9.728 1.00 97.50 83 ARG A O 1
ATOM 610 N N . ILE A 1 84 ? -0.526 -3.261 -7.784 1.00 96.62 84 ILE A N 1
ATOM 611 C CA . ILE A 1 84 ? 0.105 -4.421 -7.135 1.00 96.62 84 ILE A CA 1
ATOM 612 C C . ILE A 1 84 ? -0.441 -5.761 -7.642 1.00 96.62 84 ILE A C 1
ATOM 614 O O . ILE A 1 84 ? 0.258 -6.760 -7.569 1.00 96.62 84 ILE A O 1
ATOM 618 N N . THR A 1 85 ? -1.657 -5.778 -8.198 1.00 95.94 85 THR A N 1
ATOM 619 C CA . THR A 1 85 ? -2.294 -6.989 -8.760 1.00 95.94 85 THR A CA 1
ATOM 620 C C . THR A 1 85 ? -1.994 -7.201 -10.248 1.00 95.94 85 THR A C 1
ATOM 622 O O . THR A 1 85 ? -2.415 -8.190 -10.844 1.00 95.94 85 THR A O 1
ATOM 625 N N . ARG A 1 86 ? -1.260 -6.281 -10.887 1.00 94.75 86 ARG A N 1
ATOM 626 C CA . ARG A 1 86 ? -0.797 -6.450 -12.272 1.00 94.75 86 ARG A CA 1
ATOM 627 C C . ARG A 1 86 ? 0.286 -7.528 -12.358 1.00 94.75 86 ARG A C 1
ATOM 629 O O . ARG A 1 86 ? 1.125 -7.587 -11.460 1.00 94.75 86 ARG A O 1
ATOM 636 N N . PRO A 1 87 ? 0.395 -8.250 -13.490 1.00 92.12 87 PRO A N 1
ATOM 637 C CA . PRO A 1 87 ? 1.546 -9.109 -13.760 1.00 92.12 87 PRO A CA 1
ATOM 638 C C . PRO A 1 87 ? 2.868 -8.345 -13.611 1.00 92.12 87 PRO A C 1
ATOM 640 O O . PRO A 1 87 ? 2.959 -7.190 -14.033 1.00 92.12 87 PRO A O 1
ATOM 643 N N . ALA A 1 88 ? 3.907 -8.989 -13.074 1.00 90.00 88 ALA A N 1
ATOM 644 C CA . ALA A 1 88 ? 5.187 -8.339 -12.760 1.00 90.00 88 ALA A CA 1
ATOM 645 C C . ALA A 1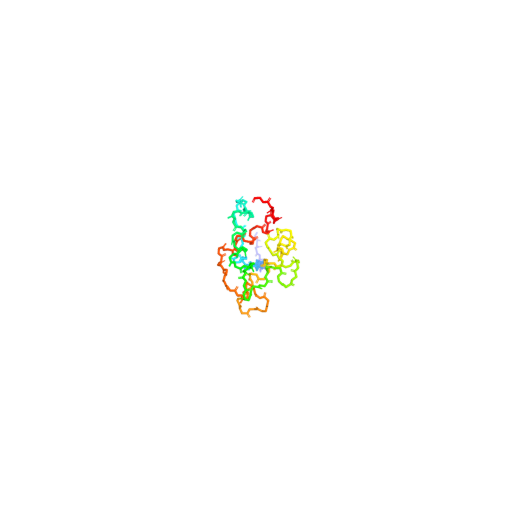 88 ? 5.850 -7.627 -13.960 1.00 90.00 88 ALA A C 1
ATOM 647 O O . ALA A 1 88 ? 6.521 -6.606 -13.810 1.00 90.00 88 ALA A O 1
ATOM 648 N N . ASN A 1 89 ? 5.636 -8.141 -15.174 1.00 91.25 89 ASN A N 1
ATOM 649 C CA . ASN A 1 89 ? 6.151 -7.580 -16.425 1.00 91.25 89 ASN A CA 1
ATOM 650 C C . ASN A 1 89 ? 5.228 -6.525 -17.067 1.00 91.25 89 ASN A C 1
ATOM 652 O O . ASN A 1 89 ? 5.577 -5.955 -18.102 1.00 91.25 89 ASN A O 1
ATOM 656 N N . ALA A 1 90 ? 4.051 -6.265 -16.498 1.00 94.38 90 ALA A N 1
ATOM 657 C CA . ALA A 1 90 ? 3.091 -5.329 -17.059 1.00 94.38 90 ALA A CA 1
ATOM 658 C C . ALA A 1 90 ? 3.463 -3.869 -16.760 1.00 94.38 90 ALA A C 1
ATOM 660 O O . ALA A 1 90 ? 4.013 -3.510 -15.712 1.00 94.38 90 ALA A O 1
ATOM 661 N N . ALA A 1 91 ? 3.098 -2.981 -17.686 1.00 95.38 91 ALA A N 1
ATOM 662 C CA . ALA A 1 91 ? 3.297 -1.550 -17.510 1.00 95.38 91 ALA A CA 1
ATOM 663 C C . ALA A 1 91 ? 2.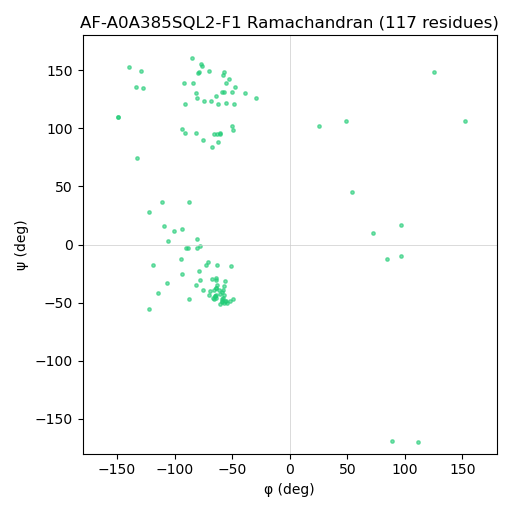598 -1.053 -16.233 1.00 95.38 91 ALA A C 1
ATOM 665 O O . ALA A 1 91 ? 1.421 -1.328 -15.979 1.00 95.38 91 ALA A O 1
ATOM 666 N N . GLY A 1 92 ? 3.340 -0.293 -15.428 1.00 94.19 92 GLY A N 1
ATOM 667 C CA . GLY A 1 92 ? 2.850 0.237 -14.160 1.00 94.19 92 GLY A CA 1
ATOM 668 C C . GLY A 1 92 ? 2.691 -0.785 -13.029 1.00 94.19 92 GLY A C 1
ATOM 669 O O . GLY A 1 92 ? 2.137 -0.396 -12.012 1.00 94.19 92 GLY A O 1
A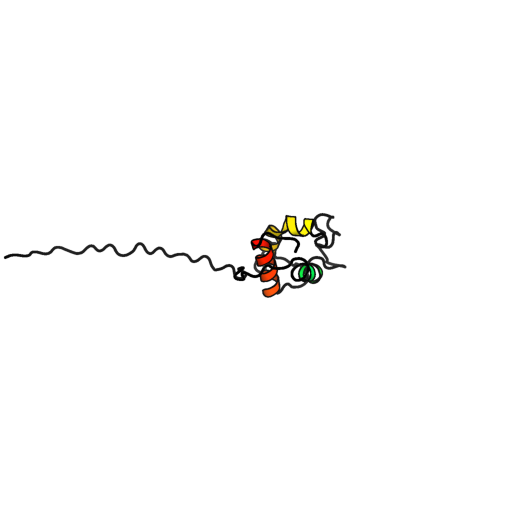TOM 670 N N . HIS A 1 93 ? 3.169 -2.029 -13.160 1.00 95.44 93 HIS A N 1
ATOM 671 C CA . HIS A 1 93 ? 3.292 -2.930 -12.007 1.00 95.44 93 HIS A CA 1
ATOM 672 C C . HIS A 1 93 ? 4.127 -2.275 -10.896 1.00 95.44 93 HIS A C 1
ATOM 674 O O . HIS A 1 93 ? 5.130 -1.605 -11.196 1.00 95.44 93 HIS A O 1
ATOM 680 N N . MET A 1 94 ? 3.691 -2.460 -9.652 1.00 96.00 94 MET A N 1
ATOM 681 C CA . MET A 1 94 ? 4.360 -1.998 -8.439 1.00 96.00 94 MET A CA 1
ATOM 682 C C . MET A 1 94 ? 4.503 -3.151 -7.438 1.00 96.00 94 MET A C 1
ATOM 684 O O . MET A 1 94 ? 3.606 -3.989 -7.377 1.00 96.00 94 MET A O 1
ATOM 688 N N . PRO A 1 95 ? 5.561 -3.148 -6.609 1.00 93.81 95 PRO A N 1
ATOM 689 C CA . PRO A 1 95 ? 6.608 -2.124 -6.516 1.00 93.81 95 PRO A CA 1
ATOM 690 C C . PRO A 1 95 ? 7.648 -2.204 -7.654 1.00 93.81 95 PRO A C 1
ATOM 692 O O . PRO A 1 95 ? 7.845 -3.246 -8.268 1.00 93.81 95 PRO A O 1
ATOM 695 N N . LYS A 1 96 ? 8.323 -1.083 -7.967 1.00 89.25 96 LYS A N 1
ATOM 696 C CA . LYS A 1 96 ? 9.460 -1.073 -8.921 1.00 89.25 96 LYS A CA 1
ATOM 697 C C . LYS A 1 96 ? 10.757 -1.587 -8.312 1.00 89.25 96 LYS A C 1
ATOM 699 O O . LYS A 1 96 ? 11.609 -2.100 -9.031 1.00 89.25 96 LYS A O 1
ATOM 704 N N . ILE A 1 97 ? 10.914 -1.370 -7.014 1.00 84.25 97 ILE A N 1
ATOM 705 C CA . ILE A 1 97 ? 12.091 -1.710 -6.226 1.00 84.25 97 ILE A CA 1
ATOM 706 C C . ILE A 1 97 ? 11.579 -2.385 -4.958 1.00 84.25 97 ILE A C 1
ATOM 708 O O . ILE A 1 97 ? 10.626 -1.903 -4.354 1.00 84.25 97 ILE A O 1
ATOM 712 N N . GLY A 1 98 ? 12.212 -3.491 -4.571 1.00 81.62 98 GLY A N 1
ATOM 713 C CA . GLY A 1 98 ? 11.708 -4.370 -3.518 1.00 81.62 98 GLY A CA 1
ATOM 714 C C . GLY A 1 98 ? 10.776 -5.449 -4.067 1.00 81.62 98 GLY A C 1
ATOM 715 O O . GLY A 1 98 ? 10.699 -5.669 -5.275 1.00 81.62 98 GLY A O 1
ATOM 716 N N . ALA A 1 99 ? 10.095 -6.143 -3.162 1.00 87.56 99 ALA A N 1
ATOM 717 C CA . ALA A 1 99 ? 9.137 -7.189 -3.487 1.00 87.56 99 ALA A CA 1
ATOM 718 C C . ALA A 1 99 ? 7.924 -7.070 -2.564 1.00 87.56 99 ALA A C 1
ATOM 720 O O . ALA A 1 99 ? 8.035 -6.585 -1.441 1.00 87.56 99 ALA A O 1
ATOM 721 N N . ILE A 1 100 ? 6.776 -7.532 -3.041 1.00 94.25 100 ILE A N 1
ATOM 722 C CA . ILE A 1 100 ? 5.563 -7.700 -2.249 1.00 94.25 100 ILE A CA 1
ATOM 723 C C . ILE A 1 100 ? 5.089 -9.139 -2.446 1.00 94.25 100 ILE A C 1
ATOM 725 O O . ILE A 1 100 ? 5.147 -9.652 -3.563 1.00 94.25 100 ILE A O 1
ATOM 729 N N . THR A 1 101 ? 4.709 -9.819 -1.368 1.00 95.44 101 THR A N 1
ATOM 730 C CA . THR A 1 101 ? 4.232 -11.207 -1.451 1.00 95.44 101 THR A CA 1
ATOM 731 C C . THR A 1 101 ? 2.745 -11.259 -1.777 1.00 95.44 101 THR A C 1
ATOM 733 O O . THR A 1 101 ? 2.013 -10.306 -1.512 1.00 95.44 101 THR A O 1
ATOM 736 N N . ASP A 1 102 ? 2.272 -12.403 -2.268 1.00 94.44 102 ASP A N 1
ATOM 737 C CA . ASP A 1 102 ? 0.847 -12.617 -2.538 1.00 94.44 102 ASP A CA 1
ATOM 738 C C . ASP A 1 102 ? -0.027 -12.412 -1.292 1.00 94.44 102 ASP A C 1
ATOM 740 O O . ASP A 1 102 ? -1.11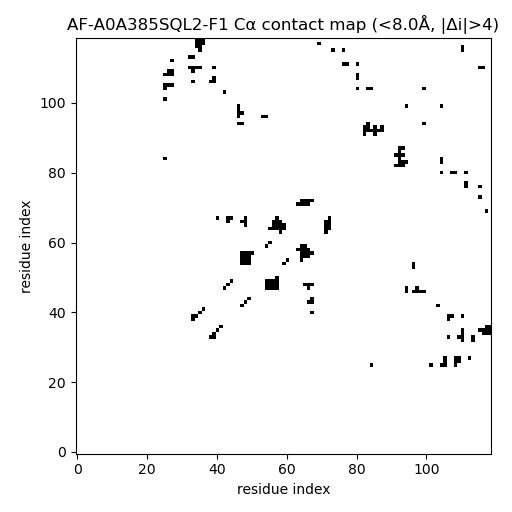0 -11.833 -1.372 1.00 94.44 102 ASP A O 1
ATOM 744 N N . ASP A 1 103 ? 0.470 -12.799 -0.113 1.00 94.50 103 ASP A N 1
ATOM 745 C CA . ASP A 1 103 ? -0.231 -12.562 1.152 1.00 94.50 103 ASP A CA 1
ATOM 746 C C . ASP A 1 103 ? -0.341 -11.077 1.500 1.00 94.50 103 ASP A C 1
ATOM 748 O O . ASP A 1 103 ? -1.383 -10.620 1.973 1.00 94.50 103 ASP A O 1
ATOM 752 N N . GLN A 1 104 ? 0.710 -10.303 1.229 1.00 97.12 104 GLN A N 1
ATOM 753 C CA . GLN A 1 104 ? 0.699 -8.855 1.422 1.00 97.12 104 GLN A CA 1
ATOM 754 C C . GLN A 1 104 ? -0.224 -8.163 0.414 1.00 97.12 104 GLN A C 1
ATOM 756 O O . GLN A 1 104 ? -0.954 -7.246 0.793 1.00 97.12 104 GLN A O 1
ATOM 761 N N . ILE A 1 105 ? -0.234 -8.618 -0.845 1.00 96.81 105 ILE A N 1
ATOM 762 C CA . ILE A 1 105 ? -1.178 -8.139 -1.860 1.00 96.81 105 ILE A CA 1
ATOM 763 C C . ILE A 1 105 ? -2.610 -8.391 -1.385 1.00 96.81 105 ILE A C 1
ATOM 765 O O . ILE A 1 105 ? -3.413 -7.459 -1.379 1.00 96.81 105 ILE A O 1
ATOM 769 N N . ARG A 1 106 ? -2.923 -9.607 -0.921 1.00 95.69 106 ARG A N 1
ATOM 770 C CA . ARG A 1 106 ? -4.262 -9.968 -0.437 1.00 95.69 106 ARG A CA 1
ATOM 771 C C . ARG A 1 106 ? -4.701 -9.123 0.753 1.00 95.69 106 ARG A C 1
ATOM 773 O O . ARG A 1 106 ? -5.834 -8.656 0.770 1.00 95.69 106 ARG A O 1
ATOM 780 N N . LEU A 1 107 ? -3.811 -8.866 1.716 1.00 96.94 107 LEU A N 1
ATOM 781 C CA . LEU A 1 107 ? -4.106 -7.975 2.844 1.00 96.94 107 LEU A CA 1
ATOM 782 C C . LEU A 1 107 ? -4.478 -6.567 2.371 1.00 96.94 107 LEU A C 1
ATOM 784 O O . LEU A 1 107 ? -5.491 -6.026 2.813 1.00 96.94 107 LEU A O 1
ATOM 788 N N . ILE A 1 108 ? -3.702 -5.990 1.448 1.00 97.44 108 ILE A N 1
ATOM 789 C CA . ILE A 1 108 ? -4.005 -4.665 0.895 1.00 97.44 108 ILE A CA 1
ATOM 790 C C . ILE A 1 108 ? -5.328 -4.700 0.127 1.00 97.44 108 ILE A C 1
ATOM 792 O O . ILE A 1 108 ? -6.165 -3.830 0.346 1.00 97.44 108 ILE A O 1
ATOM 796 N N . VAL A 1 109 ? -5.555 -5.699 -0.732 1.00 96.75 109 VAL A N 1
ATOM 797 C CA . VAL A 1 109 ? -6.815 -5.855 -1.478 1.00 96.75 109 VAL A CA 1
ATOM 798 C C . VAL A 1 109 ? -8.007 -5.910 -0.524 1.00 96.75 109 VAL A C 1
ATOM 800 O O . VAL A 1 109 ? -8.950 -5.140 -0.709 1.00 96.75 109 VAL A O 1
ATOM 803 N N . CYS A 1 110 ? -7.929 -6.738 0.519 1.00 96.12 110 CYS A N 1
ATOM 804 C CA . CYS A 1 110 ? -8.946 -6.830 1.560 1.00 96.12 110 CYS A CA 1
ATOM 805 C C . CYS A 1 110 ? -9.199 -5.495 2.246 1.00 96.12 110 CYS A C 1
ATOM 807 O O . CYS A 1 110 ? -10.340 -5.055 2.332 1.00 96.12 110 CYS A O 1
ATOM 809 N N . TRP A 1 111 ? -8.146 -4.819 2.700 1.00 97.56 111 TRP A N 1
ATOM 810 C CA . TRP A 1 111 ? -8.284 -3.527 3.360 1.00 97.56 111 TRP A CA 1
ATOM 811 C C . TRP A 1 111 ? -8.973 -2.494 2.456 1.00 97.56 111 TRP A C 1
ATOM 813 O O . TRP A 1 111 ? -9.863 -1.775 2.910 1.00 97.56 111 TRP A O 1
ATOM 823 N N . VAL A 1 112 ? -8.639 -2.460 1.159 1.00 97.31 112 VAL A N 1
ATOM 824 C CA . VAL A 1 112 ? -9.317 -1.589 0.185 1.00 97.31 112 VAL A CA 1
ATOM 825 C C . VAL A 1 112 ? -10.791 -1.971 0.016 1.00 97.31 112 VAL A C 1
ATOM 827 O O . VAL A 1 112 ? -11.648 -1.089 -0.002 1.00 97.31 112 VAL A O 1
ATOM 830 N N . G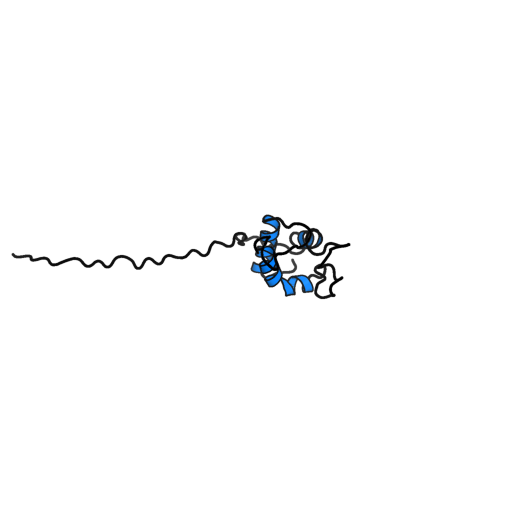LU A 1 113 ? -11.108 -3.262 -0.086 1.00 94.94 113 GLU A N 1
ATOM 831 C CA . GLU A 1 113 ? -12.487 -3.758 -0.231 1.00 94.94 113 GLU A CA 1
ATOM 832 C C . GLU A 1 113 ? -13.344 -3.524 1.022 1.00 94.94 113 GLU A C 1
ATOM 834 O O . GLU A 1 113 ? -14.541 -3.268 0.911 1.00 94.94 113 GLU A O 1
ATOM 839 N N . GLN A 1 114 ? -12.727 -3.506 2.203 1.00 95.00 114 GLN A N 1
ATOM 840 C CA . GLN A 1 114 ? -13.362 -3.187 3.485 1.00 95.00 114 GLN A CA 1
ATOM 841 C C . GLN A 1 114 ? -13.514 -1.670 3.734 1.00 95.00 114 GLN A C 1
ATOM 843 O O . GLN A 1 114 ? -13.973 -1.243 4.798 1.00 95.00 114 GLN A O 1
ATOM 848 N N . GLY A 1 115 ? -13.157 -0.835 2.752 1.00 96.06 115 GLY A N 1
ATOM 849 C CA . GLY A 1 115 ? -13.352 0.615 2.792 1.00 96.06 115 GLY A CA 1
ATOM 850 C C . GLY A 1 115 ? -12.137 1.420 3.250 1.00 96.06 115 GLY A C 1
ATOM 851 O O . GLY A 1 115 ? -12.295 2.589 3.590 1.00 96.06 115 GLY A O 1
ATOM 852 N N . ALA A 1 116 ? -10.941 0.822 3.246 1.00 97.62 116 ALA A N 1
ATOM 853 C CA . ALA A 1 116 ? -9.667 1.491 3.501 1.00 97.62 116 ALA A CA 1
ATOM 854 C C . ALA A 1 116 ? -9.629 2.270 4.834 1.00 97.62 116 ALA A C 1
ATOM 856 O O . ALA A 1 116 ? -9.221 3.429 4.882 1.00 97.62 116 ALA A O 1
ATOM 857 N N . GLN A 1 117 ? -10.115 1.655 5.913 1.00 96.69 117 GLN A N 1
ATOM 858 C CA . GLN A 1 117 ? -10.306 2.309 7.213 1.00 96.69 117 GLN A CA 1
ATOM 859 C C . GLN A 1 117 ? -8.985 2.502 7.974 1.00 96.69 117 GLN A C 1
ATOM 861 O O . GLN A 1 117 ? -8.049 1.726 7.788 1.00 96.69 117 GLN A O 1
ATOM 866 N N . ASP A 1 118 ? -8.931 3.512 8.847 1.00 97.06 118 ASP A N 1
ATOM 867 C CA . ASP A 1 118 ? -7.852 3.695 9.830 1.00 97.06 118 ASP A CA 1
ATOM 868 C C . ASP A 1 118 ? -8.259 3.048 11.163 1.00 97.06 118 ASP A C 1
ATOM 870 O O . ASP A 1 118 ? -9.096 3.596 11.887 1.00 97.06 118 ASP A O 1
ATOM 874 N N . ASN A 1 119 ? -7.766 1.836 11.439 1.00 92.31 119 ASN A N 1
ATOM 875 C CA . ASN A 1 119 ? -8.207 0.983 12.551 1.00 92.31 119 ASN A CA 1
ATOM 876 C C . ASN A 1 119 ? -7.100 0.097 13.152 1.00 92.31 119 ASN A C 1
ATOM 878 O O . ASN A 1 119 ? -6.058 -0.193 12.500 1.00 92.31 119 ASN A O 1
#

Radius of gyration: 23.8 Å; Cα contacts (8 Å, |Δi|>4): 124; chains: 1; bounding box: 76×61×48 Å

Secondary structure (DSSP, 8-state):
--------------------PPPPTT-----SPPPIIIIIHHHHHHHTS--STT-SSBSTT-GGGBTTSHHHHHHTHHHHHHHHTS-TTSTT-S-SSS---HHHHHHHHHHHHTT----